Protein AF-A0A368GED0-F1 (afdb_monomer_lite)

Radius of gyration: 18.84 Å; chains: 1; bounding box: 34×30×58 Å

pLDDT: mean 73.11, std 12.89, range [31.98, 90.12]

Organism: Ancylostoma caninum (NCBI:txid29170)

Secondary structure (DSSP, 8-state):
-----TTTTHHHHHHHHHHHHHHHHHHHHHHHTS---HHHHHHHHHHHHHHHHHHHHHHHHHHHHHHHHHS-HHHHHHHHHHHHHHHTT-TTTTTGGGT--HHHHHHHH--

Foldseek 3Di:
DDPPDPPPCPVVVVVVVVVVVVVVVVVVVVCVVDDDDPVVVVVVVVVVCVVVVVVLVVVLVVVLVCCVVPDDPVVNVVSVVCSVCSVVVNNVVVVVVVPCDPVNVVVVVVD

Sequence (111 aa):
MMHLRPNSFRLGFVGVDMFFVLSGFLMTKILFKKKMSLNSVGSFYMRRFKRIVPLYMLLAAATYTYGYFCLLVPDRKQIVDDLVWVYTYSSNIQPIFQKLGYWDQVHRISI

Structure (mmCIF, N/CA/C/O backbone):
data_AF-A0A368GED0-F1
#
_entry.id   AF-A0A368GED0-F1
#
loop_
_atom_site.group_PDB
_atom_site.id
_atom_site.type_symbol
_atom_site.label_atom_id
_atom_site.label_alt_id
_atom_site.label_comp_id
_atom_site.label_asym_id
_atom_site.label_entity_id
_atom_site.label_seq_id
_atom_site.pdbx_PDB_ins_code
_atom_site.Cartn_x
_atom_site.Cartn_y
_atom_site.Cartn_z
_atom_site.occupancy
_atom_site.B_iso_or_equiv
_atom_site.auth_seq_id
_atom_site.auth_comp_id
_atom_site.auth_asym_id
_atom_site.auth_atom_id
_atom_site.pdbx_PDB_model_num
ATOM 1 N N . MET A 1 1 ? -7.658 0.800 -36.169 1.00 36.25 1 MET A N 1
ATOM 2 C CA . MET A 1 1 ? -8.752 -0.107 -35.756 1.00 36.25 1 MET A CA 1
ATOM 3 C C . MET A 1 1 ? -8.696 -0.310 -34.243 1.00 36.25 1 MET A C 1
ATOM 5 O O . MET A 1 1 ? -7.992 -1.194 -33.788 1.00 36.25 1 MET A O 1
ATOM 9 N N . MET A 1 2 ? -9.369 0.548 -33.468 1.00 31.98 2 MET A N 1
ATOM 10 C CA . MET A 1 2 ? -9.699 0.348 -32.042 1.00 31.98 2 MET A CA 1
ATOM 11 C C . MET A 1 2 ? -10.717 1.436 -31.649 1.00 31.98 2 MET A C 1
ATOM 13 O O . MET A 1 2 ? -10.407 2.432 -31.010 1.00 31.98 2 MET A O 1
ATOM 17 N N . HIS A 1 3 ? -11.951 1.267 -32.124 1.00 47.94 3 HIS A N 1
ATOM 18 C CA . HIS A 1 3 ? -13.136 2.005 -31.667 1.00 47.94 3 HIS A CA 1
ATOM 19 C C . HIS A 1 3 ? -14.020 1.070 -30.824 1.00 47.94 3 HIS A C 1
ATOM 21 O O . HIS A 1 3 ? -15.233 0.981 -31.011 1.00 47.94 3 HIS A O 1
ATOM 27 N N . LEU A 1 4 ? -13.407 0.306 -29.913 1.00 52.31 4 LEU A N 1
ATOM 28 C CA . LEU A 1 4 ? -14.141 -0.551 -28.985 1.00 52.31 4 LEU A CA 1
ATOM 29 C C . LEU A 1 4 ? -14.730 0.315 -27.859 1.00 52.31 4 LEU A C 1
ATOM 31 O O . LEU A 1 4 ? -14.106 0.542 -26.834 1.00 52.31 4 LEU A O 1
ATOM 35 N N . ARG A 1 5 ? -15.941 0.824 -28.119 1.00 51.78 5 ARG A N 1
ATOM 36 C CA . ARG A 1 5 ? -16.997 1.244 -27.174 1.00 51.78 5 ARG A CA 1
ATOM 37 C C . ARG A 1 5 ? -16.510 1.809 -25.816 1.00 51.78 5 ARG A C 1
ATOM 39 O O . ARG A 1 5 ? -16.379 1.050 -24.857 1.00 51.78 5 ARG A O 1
ATOM 46 N N . PRO A 1 6 ? -16.415 3.142 -25.651 1.00 54.66 6 PRO A N 1
ATOM 47 C CA . PRO A 1 6 ? -15.919 3.777 -24.423 1.00 54.66 6 PRO A CA 1
ATOM 48 C C . PRO A 1 6 ? -16.916 3.756 -23.245 1.00 54.66 6 PRO A C 1
ATOM 50 O O . PRO A 1 6 ? -16.671 4.379 -22.218 1.00 54.66 6 PRO A O 1
ATOM 53 N N . ASN A 1 7 ? -18.054 3.058 -23.358 1.00 53.91 7 ASN A N 1
ATOM 54 C CA . ASN A 1 7 ? -19.153 3.170 -22.390 1.00 53.91 7 ASN A CA 1
ATOM 55 C C . ASN A 1 7 ? -19.409 1.923 -21.530 1.00 53.91 7 ASN A C 1
ATOM 57 O O . ASN A 1 7 ? -20.266 1.964 -20.652 1.00 53.91 7 ASN A O 1
ATOM 61 N N . SER A 1 8 ? -18.673 0.829 -21.740 1.00 55.34 8 SER A N 1
ATOM 62 C CA . SER A 1 8 ? -18.907 -0.430 -21.015 1.00 55.34 8 SER A CA 1
ATOM 63 C C . SER A 1 8 ? -18.255 -0.483 -19.625 1.00 55.34 8 SER A C 1
ATOM 65 O O . SER A 1 8 ? -18.600 -1.348 -18.827 1.00 55.34 8 SER A O 1
ATOM 67 N N . PHE A 1 9 ? -17.343 0.445 -19.305 1.00 55.72 9 PHE A N 1
ATOM 68 C CA . PHE A 1 9 ? -16.559 0.421 -18.061 1.00 55.72 9 PHE A CA 1
ATOM 69 C C . PHE A 1 9 ? -16.984 1.445 -16.994 1.00 55.72 9 PHE A C 1
ATOM 71 O O . PHE A 1 9 ? -16.364 1.487 -15.934 1.00 55.72 9 PHE A O 1
ATOM 78 N N . ARG A 1 10 ? -18.066 2.222 -17.184 1.00 55.44 10 ARG A N 1
ATOM 79 C CA . ARG A 1 10 ? -18.556 3.133 -16.121 1.00 55.44 10 ARG A CA 1
ATOM 80 C C . ARG A 1 10 ? -18.990 2.388 -14.855 1.00 55.44 10 ARG A C 1
ATOM 82 O O . ARG A 1 10 ? -18.779 2.890 -13.757 1.00 55.44 10 ARG A O 1
ATOM 89 N N . LEU A 1 11 ? -19.541 1.178 -14.995 1.00 57.06 11 LEU A N 1
ATOM 90 C CA . LEU A 1 11 ? -19.943 0.354 -13.848 1.00 57.06 11 LEU A CA 1
ATOM 91 C C . LEU A 1 11 ? -18.749 -0.214 -13.057 1.00 57.06 11 LEU A C 1
ATOM 93 O O . LEU A 1 11 ? -18.888 -0.489 -11.868 1.00 57.06 11 LEU A O 1
ATOM 97 N N . GLY A 1 12 ? -17.585 -0.387 -13.696 1.00 63.34 12 GLY A N 1
ATOM 98 C CA . GLY A 1 12 ? -16.401 -0.971 -13.056 1.00 63.34 12 GLY A CA 1
ATOM 99 C C . GLY A 1 12 ? -15.850 -0.104 -11.922 1.00 63.34 12 GLY A C 1
ATOM 100 O O . GLY A 1 12 ? -15.478 -0.631 -10.877 1.00 63.34 12 GLY A O 1
ATOM 101 N N . PHE A 1 13 ? -15.874 1.221 -12.090 1.00 65.06 13 PHE A N 1
ATOM 102 C CA . PHE A 1 13 ? -15.413 2.173 -11.074 1.00 65.06 13 PHE A CA 1
ATOM 103 C C . PHE A 1 13 ? -16.289 2.155 -9.817 1.00 65.06 13 PHE A C 1
ATOM 105 O O . PHE A 1 13 ? -15.773 2.015 -8.712 1.00 65.06 13 PHE A O 1
ATOM 112 N N . VAL A 1 14 ? -17.615 2.166 -9.990 1.00 77.31 14 VAL A N 1
ATOM 113 C CA . VAL A 1 14 ? -18.573 2.091 -8.871 1.00 77.31 14 VAL A CA 1
ATOM 114 C C . VAL A 1 14 ? -18.374 0.810 -8.050 1.00 77.31 14 VAL A C 1
ATOM 116 O O . VAL A 1 14 ? -18.462 0.833 -6.822 1.00 77.31 14 VAL A O 1
ATOM 119 N N . GLY A 1 15 ? -18.067 -0.312 -8.709 1.00 77.50 15 GLY A N 1
ATOM 120 C CA . GLY A 1 15 ? -17.776 -1.578 -8.035 1.00 77.50 15 GLY A CA 1
ATOM 121 C C . GLY A 1 15 ? -16.516 -1.530 -7.164 1.00 77.50 15 GLY A C 1
ATOM 122 O O . GLY A 1 15 ? -16.515 -2.083 -6.064 1.00 77.50 15 GLY A O 1
ATOM 123 N N . VAL A 1 16 ? -15.463 -0.842 -7.617 1.00 76.19 16 VAL A N 1
ATOM 124 C CA . VAL A 1 16 ? -14.228 -0.642 -6.840 1.00 76.19 16 VAL A CA 1
ATOM 125 C C . VAL A 1 16 ? -14.509 0.199 -5.593 1.00 76.19 16 VAL A C 1
ATOM 127 O O . VAL A 1 16 ? -14.104 -0.188 -4.495 1.00 76.19 16 VAL A O 1
ATOM 130 N N . ASP A 1 17 ? -15.276 1.282 -5.732 1.00 78.88 17 ASP A N 1
ATOM 131 C CA . ASP A 1 17 ? -15.656 2.143 -4.607 1.00 78.88 17 ASP A CA 1
ATOM 132 C C . ASP A 1 17 ? -16.489 1.380 -3.566 1.00 78.88 17 ASP A C 1
ATOM 134 O O . ASP A 1 17 ? -16.173 1.384 -2.371 1.00 78.88 17 ASP A O 1
ATOM 138 N N . MET A 1 18 ? -17.509 0.635 -4.010 1.00 83.56 18 MET A N 1
ATOM 139 C CA . MET A 1 18 ? -18.319 -0.212 -3.127 1.00 83.56 18 MET A CA 1
ATOM 140 C C . MET A 1 18 ? -17.481 -1.300 -2.444 1.00 83.56 18 MET A C 1
ATOM 142 O O . MET A 1 18 ? -17.663 -1.561 -1.252 1.00 83.56 18 MET A O 1
ATOM 146 N N . PHE A 1 19 ? -16.536 -1.915 -3.160 1.00 82.25 19 PHE A N 1
ATOM 147 C CA . PHE A 1 19 ? -15.626 -2.908 -2.594 1.00 82.25 19 PHE A CA 1
ATOM 148 C C . PHE A 1 19 ? -14.767 -2.320 -1.469 1.00 82.25 19 PHE A C 1
ATOM 150 O O . PHE A 1 19 ? -14.635 -2.951 -0.414 1.00 82.25 19 PHE A O 1
ATOM 157 N N . PHE A 1 20 ? -14.210 -1.118 -1.649 1.00 80.31 20 PHE A N 1
ATOM 158 C CA . PHE A 1 20 ? -13.417 -0.456 -0.613 1.00 80.31 20 PHE A CA 1
ATOM 159 C C . PHE A 1 20 ? -14.259 -0.101 0.620 1.00 80.31 20 PHE A C 1
ATOM 161 O O . PHE A 1 20 ? -13.831 -0.393 1.742 1.00 80.31 20 PHE A O 1
ATOM 168 N N . VAL A 1 21 ? -15.471 0.436 0.435 1.00 89.06 21 VAL A N 1
ATOM 169 C CA . VAL A 1 21 ? -16.389 0.781 1.539 1.00 89.06 21 VAL A CA 1
ATOM 170 C C . VAL A 1 21 ? -16.785 -0.460 2.343 1.00 89.06 21 VAL A C 1
ATOM 172 O O . VAL A 1 21 ? -16.636 -0.487 3.569 1.00 89.06 21 VAL A O 1
ATOM 175 N N . LEU A 1 22 ? -17.226 -1.525 1.668 1.00 90.06 22 LEU A N 1
ATOM 176 C CA . LEU A 1 22 ? -17.624 -2.777 2.319 1.00 90.06 22 LEU A CA 1
ATOM 177 C C . LEU A 1 22 ? -16.439 -3.461 3.013 1.00 90.06 22 LEU A C 1
ATOM 179 O O . LEU A 1 22 ? -16.575 -3.960 4.135 1.00 90.06 22 LEU A O 1
ATOM 183 N N . SER A 1 23 ? -15.258 -3.437 2.389 1.00 85.81 23 SER A N 1
ATOM 184 C CA . SER A 1 23 ? -14.025 -3.951 2.989 1.00 85.81 23 SER A CA 1
ATOM 185 C C . SER A 1 23 ? -13.643 -3.182 4.253 1.00 85.81 23 SER A C 1
ATOM 187 O O . SER A 1 23 ? -13.209 -3.793 5.228 1.00 85.81 23 SER A O 1
ATOM 189 N N . GLY A 1 24 ? -13.812 -1.858 4.275 1.00 84.44 24 GLY A N 1
ATOM 190 C CA . GLY A 1 24 ? -13.595 -1.032 5.464 1.00 84.44 24 GLY A CA 1
ATOM 191 C C . GLY A 1 24 ? -14.559 -1.392 6.593 1.00 84.44 24 GLY A C 1
ATOM 192 O O . GLY A 1 24 ? -14.125 -1.702 7.704 1.00 84.44 24 GLY A O 1
ATOM 193 N N . PHE A 1 25 ? -15.857 -1.450 6.288 1.00 87.88 25 PHE A N 1
ATOM 194 C CA . PHE A 1 25 ? -16.904 -1.793 7.251 1.00 87.88 25 PHE A CA 1
ATOM 195 C C . PHE A 1 25 ? -16.682 -3.166 7.904 1.00 87.88 25 PHE A C 1
ATOM 197 O O . PHE A 1 25 ? -16.719 -3.294 9.132 1.00 87.88 25 PHE A O 1
ATOM 204 N N . LEU A 1 26 ? -16.388 -4.194 7.101 1.00 84.81 26 LEU A N 1
ATOM 205 C CA . LEU A 1 26 ? -16.138 -5.547 7.599 1.00 84.81 26 LEU A CA 1
ATOM 206 C C . LEU A 1 26 ? -14.934 -5.586 8.545 1.00 84.81 26 LEU A C 1
ATOM 208 O O . LEU A 1 26 ? -14.962 -6.257 9.577 1.00 84.81 26 LEU A O 1
ATOM 212 N N . MET A 1 27 ? -13.876 -4.858 8.210 1.00 82.81 27 MET A N 1
ATOM 213 C CA . MET A 1 27 ? -12.643 -4.878 8.984 1.00 82.81 27 MET A CA 1
ATOM 214 C C . MET A 1 27 ? -12.771 -4.142 10.305 1.00 82.81 27 MET A C 1
ATOM 216 O O . MET A 1 27 ? -12.330 -4.672 11.324 1.00 82.81 27 MET A O 1
ATOM 220 N N . THR A 1 28 ? -13.454 -2.999 10.319 1.00 84.31 28 THR A N 1
ATOM 221 C CA . THR A 1 28 ? -13.810 -2.301 11.558 1.00 84.31 28 THR A CA 1
ATOM 222 C C . THR A 1 28 ? -14.681 -3.187 12.449 1.00 84.31 28 THR A C 1
ATOM 224 O O . THR A 1 28 ? -14.405 -3.306 13.640 1.00 84.31 28 THR A O 1
ATOM 227 N N . LYS A 1 29 ? -15.658 -3.909 11.883 1.00 83.62 29 LYS A N 1
ATOM 228 C CA . LYS A 1 29 ? -16.502 -4.863 12.626 1.00 83.62 29 LYS A CA 1
ATOM 229 C C . LYS A 1 29 ? -15.697 -6.017 13.242 1.00 83.62 29 LYS A C 1
ATOM 231 O O . LYS A 1 29 ? -15.945 -6.398 14.384 1.00 83.62 29 LYS A O 1
ATOM 236 N N . ILE A 1 30 ? -14.726 -6.573 12.512 1.00 80.56 30 ILE A N 1
ATOM 237 C CA . ILE A 1 30 ? -13.829 -7.630 13.018 1.00 80.56 30 ILE A CA 1
ATOM 238 C C . ILE A 1 30 ? -12.925 -7.094 14.135 1.00 80.56 30 ILE A C 1
ATOM 240 O O . ILE A 1 30 ? -12.701 -7.800 15.121 1.00 80.56 30 ILE A O 1
ATOM 244 N N . LEU A 1 31 ? -12.424 -5.862 13.998 1.00 77.62 31 LEU A N 1
ATOM 245 C CA . LEU A 1 31 ? -11.615 -5.202 15.023 1.00 77.62 31 LEU A CA 1
ATOM 246 C C . LEU A 1 31 ? -12.419 -4.932 16.298 1.00 77.62 31 LEU A C 1
ATOM 248 O O . LEU A 1 31 ? -11.948 -5.281 17.372 1.00 77.62 31 LEU A O 1
ATOM 252 N N . PHE A 1 32 ? -13.640 -4.404 16.185 1.00 79.75 32 PHE A N 1
ATOM 253 C CA . PHE A 1 32 ? -14.514 -4.125 17.333 1.00 79.75 32 PHE A CA 1
ATOM 254 C C . PHE A 1 32 ? -14.919 -5.384 18.110 1.00 79.75 32 PHE A C 1
ATOM 256 O O . PHE A 1 32 ? -15.151 -5.323 19.314 1.00 79.75 32 PHE A O 1
ATOM 263 N N . LYS A 1 33 ? -14.992 -6.544 17.444 1.00 74.12 33 LYS A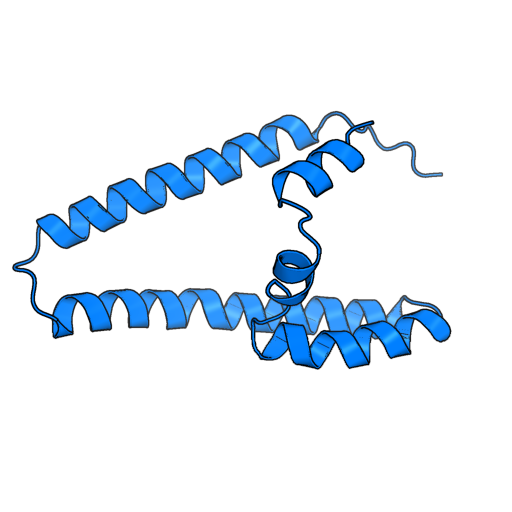 N 1
ATOM 264 C CA . LYS A 1 33 ? -15.353 -7.818 18.085 1.00 74.12 33 LYS A CA 1
ATOM 265 C C . LYS A 1 33 ? -14.204 -8.437 18.901 1.00 74.12 33 LYS A C 1
ATOM 267 O O . LYS A 1 33 ? -14.442 -9.363 19.673 1.00 74.12 33 LYS A O 1
ATOM 272 N N . LYS A 1 34 ? -12.959 -7.969 18.745 1.00 70.12 34 LYS A N 1
ATOM 273 C CA . LYS A 1 34 ? -11.793 -8.426 19.523 1.00 70.12 34 LYS A CA 1
ATOM 274 C C . LYS A 1 34 ? -11.379 -7.358 20.538 1.00 70.12 34 LYS A C 1
ATOM 276 O O . LYS A 1 34 ? -11.319 -6.184 20.201 1.00 70.12 34 LYS A O 1
ATOM 281 N N . LYS A 1 35 ? -11.013 -7.759 21.766 1.00 72.25 35 LYS A N 1
ATOM 282 C CA . LYS A 1 35 ? -10.332 -6.856 22.716 1.00 72.25 35 LYS A CA 1
ATOM 283 C C . LYS A 1 35 ? -9.060 -6.315 22.053 1.00 72.25 35 LYS A C 1
ATOM 285 O O . LYS A 1 35 ? -8.161 -7.085 21.711 1.00 72.25 35 LYS A O 1
ATOM 290 N N . MET A 1 36 ? -9.031 -5.005 21.828 1.00 69.19 36 MET A N 1
ATOM 291 C CA . MET A 1 36 ? -8.007 -4.329 21.041 1.00 69.19 36 MET A CA 1
ATOM 292 C C . MET A 1 36 ? -6.680 -4.329 21.810 1.00 69.19 36 MET A C 1
ATOM 294 O O . MET A 1 36 ? -6.531 -3.675 22.834 1.00 69.19 36 MET A O 1
ATOM 298 N N . SER A 1 37 ? -5.718 -5.103 21.322 1.00 76.31 37 SE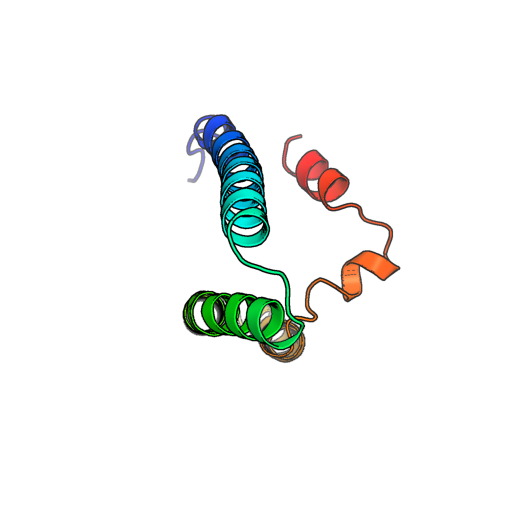R A N 1
ATOM 299 C CA . SER A 1 37 ? -4.315 -5.069 21.751 1.00 76.31 37 SER A CA 1
ATOM 300 C C . SER A 1 37 ? -3.455 -4.657 20.557 1.00 76.31 37 SER A C 1
ATOM 302 O O . SER A 1 37 ? -3.758 -5.065 19.430 1.00 76.31 37 SER A O 1
ATOM 304 N N . LEU A 1 38 ? -2.376 -3.896 20.772 1.00 75.88 38 LEU A N 1
ATOM 305 C CA . LEU A 1 38 ? -1.447 -3.490 19.704 1.00 75.88 38 LEU A CA 1
ATOM 306 C C . LEU A 1 38 ? -0.998 -4.690 18.843 1.00 75.88 38 LEU A C 1
ATOM 308 O O . LEU A 1 38 ? -0.986 -4.616 17.614 1.00 75.88 38 LEU A O 1
ATOM 312 N N . ASN A 1 39 ? -0.754 -5.842 19.478 1.00 78.00 39 ASN A N 1
ATOM 313 C CA . ASN A 1 39 ? -0.369 -7.082 18.796 1.00 78.00 39 ASN A CA 1
ATOM 314 C C . ASN A 1 39 ? -1.491 -7.651 17.918 1.00 78.00 39 ASN A C 1
ATOM 316 O O . ASN A 1 39 ? -1.243 -8.196 16.839 1.00 78.00 39 ASN A O 1
ATOM 320 N N . SER A 1 40 ? -2.748 -7.514 18.344 1.00 77.25 40 SER A N 1
ATOM 321 C CA . SER A 1 40 ? -3.899 -7.984 17.568 1.00 77.25 40 SER A CA 1
ATOM 322 C C . SER A 1 40 ? -4.092 -7.169 16.285 1.00 77.25 40 SER A C 1
ATOM 324 O O . SER A 1 40 ? -4.323 -7.762 15.226 1.00 77.25 40 SER A O 1
ATOM 326 N N . VAL A 1 41 ? -3.886 -5.849 16.356 1.00 80.62 41 VAL A N 1
ATOM 327 C CA . VAL A 1 41 ? -3.930 -4.930 15.210 1.00 80.62 41 VAL A CA 1
ATOM 328 C C . VAL A 1 41 ? -2.754 -5.200 14.270 1.00 80.62 41 VAL A C 1
ATOM 330 O O . VAL A 1 41 ? -2.966 -5.423 13.079 1.00 80.62 41 VAL A O 1
ATOM 333 N N . GLY A 1 42 ? -1.530 -5.317 14.793 1.00 82.69 42 GLY A N 1
ATOM 334 C CA . GLY A 1 42 ? -0.349 -5.664 13.993 1.00 82.69 42 GLY A CA 1
ATOM 335 C C . GLY A 1 42 ? -0.502 -6.999 13.254 1.00 82.69 42 GLY A C 1
ATOM 336 O O . GLY A 1 42 ? -0.290 -7.072 12.044 1.00 82.69 42 GLY A O 1
ATOM 337 N N . SER A 1 43 ? -0.989 -8.046 13.934 1.00 81.75 43 SER A N 1
ATOM 338 C CA . SER A 1 43 ? -1.248 -9.355 13.307 1.00 81.75 43 SER A CA 1
ATOM 339 C C . SER A 1 43 ? -2.274 -9.276 12.173 1.00 81.75 43 SER A C 1
ATOM 341 O O . SER A 1 43 ? -2.222 -10.034 11.203 1.00 81.75 43 SER A O 1
ATOM 343 N N . PHE A 1 44 ? -3.236 -8.365 12.300 1.00 81.38 44 PHE A N 1
ATOM 344 C CA . PHE A 1 44 ? -4.282 -8.156 11.320 1.00 81.38 44 PHE A CA 1
ATOM 345 C C . PHE A 1 44 ? -3.739 -7.480 10.059 1.00 81.38 44 PHE A C 1
ATOM 347 O O . PHE A 1 44 ? -3.970 -8.000 8.965 1.00 81.38 44 PHE A O 1
ATOM 354 N N . TYR A 1 45 ? -2.952 -6.413 10.200 1.00 84.06 45 TYR A N 1
ATOM 355 C CA . TYR A 1 45 ? -2.288 -5.770 9.064 1.00 84.06 45 TYR A CA 1
ATOM 356 C C . TYR A 1 45 ? -1.262 -6.692 8.401 1.00 84.06 45 TYR A C 1
ATOM 358 O O . TYR A 1 45 ? -1.252 -6.803 7.178 1.00 84.06 45 TYR A O 1
ATOM 366 N N . MET A 1 46 ? -0.492 -7.453 9.181 1.00 86.38 46 MET A N 1
ATOM 367 C CA . MET A 1 46 ? 0.491 -8.406 8.656 1.00 86.38 46 MET A CA 1
ATOM 368 C C . MET A 1 46 ? -0.156 -9.493 7.781 1.00 86.38 46 MET A C 1
ATOM 370 O O . MET A 1 46 ? 0.353 -9.828 6.712 1.00 86.38 46 MET A O 1
ATOM 374 N N . ARG A 1 47 ? -1.321 -10.024 8.185 1.00 83.88 47 ARG A N 1
ATOM 375 C CA . ARG A 1 47 ? -2.085 -10.981 7.361 1.00 83.88 47 ARG A CA 1
ATOM 376 C C . ARG A 1 47 ? -2.556 -10.371 6.043 1.00 83.88 47 ARG A C 1
ATOM 378 O O . ARG A 1 47 ? -2.614 -11.081 5.044 1.00 83.88 47 ARG A O 1
ATOM 385 N N . ARG A 1 48 ? -2.911 -9.084 6.035 1.00 84.81 48 ARG A N 1
ATOM 386 C CA . ARG A 1 48 ? -3.337 -8.373 4.818 1.00 84.81 48 ARG A CA 1
ATOM 387 C C . ARG A 1 48 ? -2.147 -8.099 3.905 1.00 84.81 48 ARG A C 1
ATOM 389 O O . ARG A 1 48 ? -2.233 -8.394 2.719 1.00 84.81 48 ARG A O 1
ATOM 396 N N . PHE A 1 49 ? -1.026 -7.655 4.466 1.00 86.75 49 PHE A N 1
ATOM 397 C CA . PHE A 1 49 ? 0.223 -7.433 3.739 1.00 86.75 49 PHE A CA 1
ATOM 398 C C . PHE A 1 49 ? 0.681 -8.702 3.008 1.00 86.75 49 PHE A C 1
ATOM 400 O O . PHE A 1 49 ? 0.853 -8.681 1.793 1.00 86.75 49 PHE A O 1
ATOM 407 N N . LYS A 1 50 ? 0.724 -9.849 3.702 1.00 87.19 50 LYS A N 1
ATOM 408 C CA . LYS A 1 50 ? 1.086 -11.148 3.102 1.00 87.19 50 LYS A CA 1
ATOM 409 C C . LYS A 1 50 ? 0.154 -11.623 1.979 1.00 87.19 50 LYS A C 1
ATOM 411 O O . LYS A 1 50 ? 0.535 -12.523 1.245 1.00 87.19 50 LYS A O 1
ATOM 416 N N . ARG A 1 51 ? -1.056 -11.067 1.853 1.00 84.50 51 ARG A N 1
ATOM 417 C CA . ARG A 1 51 ? -2.009 -11.406 0.780 1.00 84.50 51 ARG A CA 1
ATOM 418 C C . ARG A 1 51 ? -1.941 -10.436 -0.401 1.00 84.50 51 ARG A C 1
ATOM 420 O O . ARG A 1 51 ? -2.055 -10.875 -1.534 1.00 84.50 51 ARG A O 1
ATOM 427 N N . ILE A 1 52 ? -1.755 -9.140 -0.144 1.00 87.00 52 ILE A N 1
ATOM 428 C CA . ILE A 1 52 ? -1.790 -8.086 -1.176 1.00 87.00 52 ILE A CA 1
ATOM 429 C C . ILE A 1 52 ? -0.444 -7.973 -1.904 1.00 87.00 52 ILE A C 1
ATOM 431 O O . ILE A 1 52 ? -0.404 -7.913 -3.129 1.00 87.00 52 ILE A O 1
ATOM 435 N N . VAL A 1 53 ? 0.660 -7.999 -1.156 1.00 87.25 53 VAL A N 1
ATOM 436 C CA . VAL A 1 53 ? 2.022 -7.851 -1.693 1.00 87.25 53 VAL A CA 1
ATOM 437 C C . VAL A 1 53 ? 2.393 -8.892 -2.753 1.00 87.25 53 VAL A C 1
ATOM 439 O O . VAL A 1 53 ? 2.933 -8.485 -3.779 1.00 87.25 53 VAL A O 1
ATOM 442 N N . PRO A 1 54 ? 2.116 -10.204 -2.589 1.00 86.12 54 PRO A N 1
ATOM 443 C CA . PRO A 1 54 ? 2.483 -11.171 -3.622 1.00 86.12 54 PRO A CA 1
ATOM 444 C C . PRO A 1 54 ? 1.737 -10.928 -4.937 1.00 86.12 54 PRO A C 1
ATOM 446 O O . PRO A 1 54 ? 2.339 -11.037 -6.000 1.00 86.12 54 PRO A O 1
ATOM 449 N N . LEU A 1 55 ? 0.458 -10.541 -4.874 1.00 88.88 55 LEU A N 1
ATOM 450 C CA . LEU A 1 55 ? -0.316 -10.221 -6.0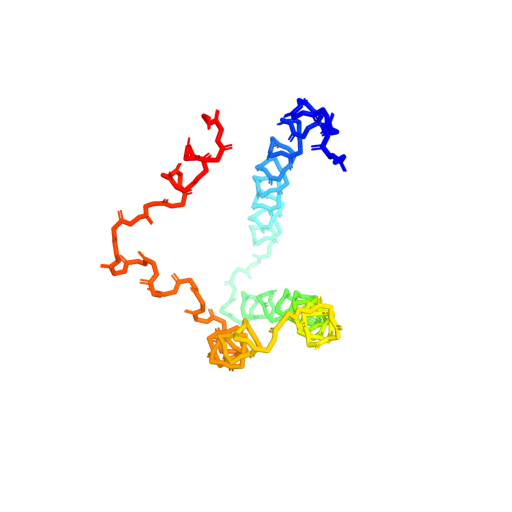73 1.00 88.88 55 LEU A CA 1
ATOM 451 C C . LEU A 1 55 ? 0.212 -8.952 -6.753 1.00 88.88 55 LEU A C 1
ATOM 453 O O . LEU A 1 55 ? 0.335 -8.918 -7.974 1.00 88.88 55 LEU A O 1
ATOM 457 N N . TYR A 1 56 ? 0.572 -7.938 -5.962 1.00 85.81 56 TYR A N 1
ATOM 458 C CA . TYR A 1 56 ? 1.189 -6.713 -6.463 1.00 85.81 56 TYR A CA 1
ATOM 459 C C . TYR A 1 56 ? 2.511 -6.990 -7.187 1.00 85.81 56 TYR A C 1
ATOM 461 O O . TYR A 1 56 ? 2.694 -6.549 -8.317 1.00 85.81 56 TYR A O 1
ATOM 469 N N . MET A 1 57 ? 3.408 -7.763 -6.568 1.00 86.88 57 MET A N 1
ATOM 470 C CA . MET A 1 57 ? 4.703 -8.112 -7.159 1.00 86.88 57 MET A CA 1
ATOM 471 C C . MET A 1 57 ? 4.548 -8.938 -8.437 1.00 86.88 57 MET A C 1
ATOM 473 O O . MET A 1 57 ? 5.265 -8.700 -9.406 1.00 86.88 57 MET A O 1
ATOM 477 N N . LEU A 1 58 ? 3.594 -9.875 -8.461 1.00 90.12 58 LEU A N 1
ATOM 478 C CA . LEU A 1 58 ? 3.286 -10.667 -9.651 1.00 90.12 58 LEU A CA 1
ATOM 479 C C . LEU A 1 58 ? 2.802 -9.764 -10.786 1.00 90.12 58 LEU A C 1
ATOM 481 O O . LEU A 1 58 ? 3.329 -9.846 -11.892 1.00 90.12 58 LEU A O 1
ATOM 485 N N . LEU A 1 59 ? 1.846 -8.874 -10.513 1.00 87.88 59 LEU A N 1
ATOM 486 C CA . LEU A 1 59 ? 1.330 -7.945 -11.515 1.00 87.88 59 LEU A CA 1
ATOM 487 C C . LEU A 1 59 ? 2.421 -6.994 -12.020 1.00 87.88 59 LEU A C 1
ATOM 489 O O . LEU A 1 59 ? 2.531 -6.789 -13.223 1.00 87.88 59 LEU A O 1
ATOM 493 N N . ALA A 1 60 ? 3.253 -6.452 -11.128 1.00 86.06 60 ALA A N 1
ATOM 494 C CA . ALA A 1 60 ? 4.383 -5.607 -11.504 1.00 86.06 60 ALA A CA 1
ATOM 495 C C . ALA A 1 60 ? 5.358 -6.348 -12.435 1.00 86.06 60 ALA A C 1
ATOM 497 O O . ALA A 1 60 ? 5.732 -5.821 -13.482 1.00 86.06 60 ALA A O 1
ATOM 498 N N . ALA A 1 61 ? 5.707 -7.596 -12.109 1.00 86.94 61 ALA A N 1
ATOM 499 C CA . ALA A 1 61 ? 6.563 -8.430 -12.947 1.00 86.94 61 ALA A CA 1
ATOM 500 C C . ALA A 1 61 ? 5.9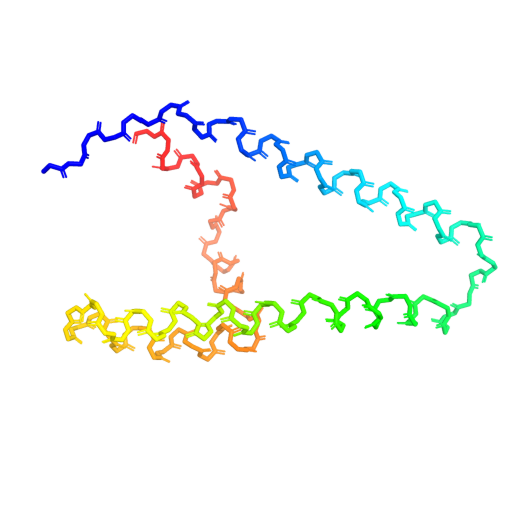09 -8.779 -14.297 1.00 86.94 61 ALA A C 1
ATOM 502 O O . ALA A 1 61 ? 6.570 -8.734 -15.336 1.00 86.94 61 ALA A O 1
ATOM 503 N N . ALA A 1 62 ? 4.611 -9.090 -14.311 1.00 88.38 62 ALA A N 1
ATOM 504 C CA . ALA A 1 62 ? 3.861 -9.376 -15.533 1.00 88.38 62 ALA A CA 1
ATOM 505 C C . ALA A 1 62 ? 3.796 -8.151 -16.459 1.00 88.38 62 ALA A C 1
ATOM 507 O O . ALA A 1 62 ? 4.052 -8.259 -17.655 1.00 88.38 62 ALA A O 1
ATOM 508 N N . THR A 1 63 ? 3.528 -6.967 -15.907 1.00 85.44 63 THR A N 1
ATOM 509 C CA . THR A 1 63 ? 3.505 -5.716 -16.674 1.00 85.44 63 THR A CA 1
ATOM 510 C C . THR A 1 63 ? 4.894 -5.355 -17.192 1.00 85.44 63 THR A C 1
ATOM 512 O O . THR A 1 63 ? 5.023 -4.963 -18.349 1.00 85.44 63 THR A O 1
ATOM 515 N N . TYR A 1 64 ? 5.943 -5.538 -16.382 1.00 84.06 64 TYR A N 1
ATOM 516 C CA . TYR A 1 64 ? 7.323 -5.313 -16.813 1.00 84.06 64 TYR A CA 1
ATOM 517 C C . TYR A 1 64 ? 7.727 -6.240 -17.962 1.00 84.06 64 TYR A C 1
ATOM 519 O O . TYR A 1 64 ? 8.227 -5.778 -18.984 1.00 84.06 64 TYR A O 1
ATOM 527 N N . THR A 1 65 ? 7.482 -7.544 -17.813 1.00 85.50 65 THR A N 1
ATOM 528 C CA . THR A 1 65 ? 7.802 -8.536 -18.850 1.00 85.50 65 THR A CA 1
ATOM 529 C C . THR A 1 65 ? 7.036 -8.248 -20.136 1.00 85.50 65 THR A C 1
ATOM 531 O O . THR A 1 65 ? 7.643 -8.188 -21.202 1.00 85.50 65 THR A O 1
ATOM 534 N N . TYR A 1 66 ? 5.736 -7.968 -20.044 1.00 85.62 66 TYR A N 1
ATOM 535 C CA . TYR A 1 66 ? 4.930 -7.568 -21.194 1.00 85.62 66 TYR A CA 1
ATOM 536 C C . TYR A 1 66 ? 5.465 -6.293 -21.865 1.00 85.62 66 TYR A C 1
ATOM 538 O O . TYR A 1 66 ? 5.674 -6.274 -23.077 1.00 85.62 66 TYR A O 1
ATOM 546 N N . GLY A 1 67 ? 5.752 -5.244 -21.089 1.00 82.31 67 GLY A N 1
ATOM 547 C CA . GLY A 1 67 ? 6.294 -3.987 -21.603 1.00 82.31 67 GLY A CA 1
ATOM 548 C C . GLY A 1 67 ? 7.655 -4.162 -22.279 1.00 82.31 67 GLY A C 1
ATOM 549 O O . GLY A 1 67 ? 7.887 -3.611 -23.351 1.00 82.31 67 GLY A O 1
ATOM 550 N N . TYR A 1 68 ? 8.531 -4.992 -21.712 1.00 78.50 68 TYR A N 1
ATOM 551 C CA . TYR A 1 68 ? 9.840 -5.289 -22.289 1.00 78.50 68 TYR A CA 1
ATOM 552 C C . TYR A 1 68 ? 9.741 -5.964 -23.668 1.00 78.50 68 TYR A C 1
ATOM 554 O O . TYR A 1 68 ? 10.503 -5.609 -24.569 1.00 78.50 68 TYR A O 1
ATOM 562 N N . PHE A 1 69 ? 8.801 -6.900 -23.851 1.00 81.31 69 PHE A N 1
ATOM 563 C CA . PHE A 1 69 ? 8.630 -7.633 -25.113 1.00 81.31 69 PHE A CA 1
ATOM 564 C C . PHE A 1 69 ? 7.786 -6.894 -26.161 1.00 81.31 69 PHE A C 1
ATOM 566 O O . PHE A 1 69 ? 8.018 -7.082 -27.354 1.00 81.31 69 PHE A O 1
ATOM 573 N N . CYS A 1 70 ? 6.820 -6.065 -25.752 1.00 80.00 70 CYS A N 1
ATOM 574 C CA . CYS A 1 70 ? 5.855 -5.450 -26.669 1.00 80.00 70 CYS A CA 1
ATOM 575 C C . CYS A 1 70 ? 6.120 -3.970 -27.007 1.00 80.00 70 CYS A C 1
ATOM 577 O O . CYS A 1 70 ? 5.502 -3.475 -27.949 1.00 80.00 70 CYS A O 1
ATOM 579 N N . LEU A 1 71 ? 7.002 -3.253 -26.292 1.00 73.81 71 LEU A N 1
ATOM 580 C CA . LEU A 1 71 ? 7.228 -1.810 -26.502 1.00 73.81 71 LEU A CA 1
ATOM 581 C C . LEU A 1 71 ? 8.515 -1.467 -27.277 1.00 73.81 71 LEU A C 1
ATOM 583 O O . LEU A 1 71 ? 9.523 -2.187 -27.254 1.00 73.81 71 LEU A O 1
ATOM 587 N N . LEU A 1 72 ? 8.473 -0.315 -27.960 1.00 66.88 72 LEU A N 1
ATOM 588 C CA . LEU A 1 72 ? 9.577 0.257 -28.737 1.00 66.88 72 LEU A CA 1
ATOM 589 C C . LEU A 1 72 ? 10.758 0.658 -27.829 1.00 66.88 72 LEU A C 1
ATOM 591 O O . LEU A 1 72 ? 10.598 0.945 -26.646 1.00 66.88 72 LEU A O 1
ATOM 595 N N . VAL A 1 73 ? 11.972 0.696 -28.394 1.00 61.75 73 VAL A N 1
ATOM 596 C CA . VAL A 1 73 ? 13.235 0.935 -27.657 1.00 61.75 73 VAL A CA 1
ATOM 597 C C . VAL A 1 73 ? 13.248 2.182 -26.749 1.00 61.75 73 VAL A C 1
ATOM 599 O O . VAL A 1 73 ? 13.778 2.056 -25.642 1.00 61.75 73 VAL A O 1
ATOM 602 N N . PRO A 1 74 ? 12.705 3.354 -27.148 1.00 61.69 74 PRO A N 1
ATOM 603 C CA . PRO A 1 74 ? 12.699 4.527 -26.274 1.00 61.69 74 PRO A CA 1
ATOM 604 C C . PRO A 1 74 ? 11.861 4.321 -25.001 1.00 61.69 74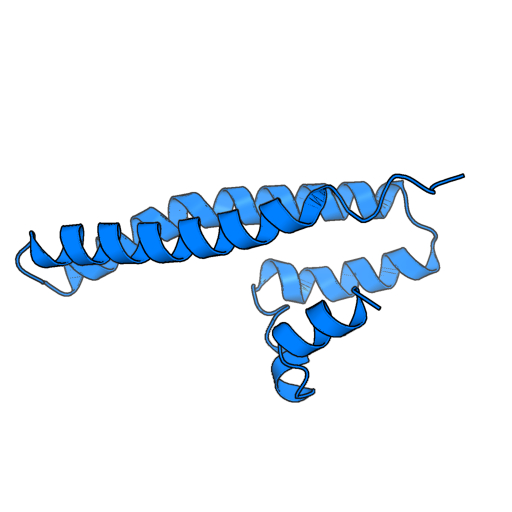 PRO A C 1
ATOM 606 O O . PRO A 1 74 ? 12.313 4.694 -23.921 1.00 61.69 74 PRO A O 1
ATOM 609 N N . ASP A 1 75 ? 10.718 3.637 -25.099 1.00 66.19 75 ASP A N 1
ATOM 610 C CA . ASP A 1 75 ? 9.795 3.419 -23.973 1.00 66.19 75 ASP A CA 1
ATOM 611 C C . ASP A 1 75 ? 10.329 2.400 -22.951 1.00 66.19 75 ASP A C 1
ATOM 613 O O . ASP A 1 75 ? 9.937 2.398 -21.784 1.00 66.19 75 ASP A O 1
ATOM 617 N N . ARG A 1 76 ? 11.283 1.544 -23.348 1.00 66.75 76 ARG A N 1
ATOM 618 C CA . ARG A 1 76 ? 11.879 0.547 -22.442 1.00 66.75 76 ARG A CA 1
ATOM 619 C C . ARG A 1 76 ? 12.740 1.161 -21.343 1.00 66.75 76 ARG A C 1
ATOM 621 O O . ARG A 1 76 ? 12.773 0.617 -20.244 1.00 66.75 76 ARG A O 1
ATOM 628 N N . LYS A 1 77 ? 13.442 2.268 -21.617 1.00 69.44 77 LYS A N 1
ATOM 629 C CA . LYS A 1 77 ? 14.268 2.941 -20.596 1.00 69.44 77 LYS A CA 1
ATOM 630 C C . LYS A 1 77 ? 13.403 3.543 -19.492 1.00 69.44 77 LYS A C 1
ATOM 632 O O . LYS A 1 77 ? 13.713 3.365 -18.323 1.00 69.44 77 LYS A O 1
ATOM 637 N N . GLN A 1 78 ? 12.284 4.150 -19.876 1.00 72.19 78 GLN A N 1
ATOM 638 C CA . GLN A 1 78 ? 11.337 4.749 -18.942 1.00 72.19 78 GLN A CA 1
ATOM 639 C C . GLN A 1 78 ? 10.737 3.707 -17.986 1.00 72.19 78 GLN A C 1
ATOM 641 O O . GLN A 1 78 ? 10.680 3.931 -16.784 1.00 72.19 78 GLN A O 1
ATOM 646 N N . ILE A 1 79 ? 10.411 2.513 -18.492 1.00 72.88 79 ILE A N 1
ATOM 647 C CA . ILE A 1 79 ? 9.928 1.403 -17.658 1.00 72.88 79 ILE A CA 1
ATOM 648 C C . ILE A 1 79 ? 10.972 0.947 -16.634 1.00 72.88 79 ILE A C 1
ATOM 650 O O . ILE A 1 79 ? 10.614 0.617 -15.505 1.00 72.88 79 ILE A O 1
ATOM 654 N N . VAL A 1 80 ? 12.252 0.897 -17.013 1.00 74.25 80 VAL A N 1
ATOM 655 C CA . VAL A 1 80 ? 13.326 0.482 -16.097 1.00 74.25 80 VAL A CA 1
ATOM 656 C C . VAL A 1 80 ? 13.520 1.502 -14.975 1.00 74.25 80 VAL A C 1
ATOM 658 O O . VAL A 1 80 ? 13.693 1.100 -13.826 1.00 74.25 80 VAL A O 1
ATOM 661 N N . ASP A 1 81 ? 13.426 2.796 -15.278 1.00 76.31 81 ASP A N 1
ATOM 662 C CA . ASP A 1 81 ? 13.491 3.851 -14.262 1.00 76.31 81 ASP A CA 1
ATOM 663 C C . ASP A 1 81 ? 12.259 3.814 -13.335 1.00 76.31 81 ASP A C 1
ATOM 665 O O . ASP A 1 81 ? 12.382 3.948 -12.113 1.00 76.31 81 ASP A O 1
ATOM 669 N N . ASP A 1 82 ? 11.077 3.521 -13.886 1.00 77.69 82 ASP A N 1
ATOM 670 C CA . ASP A 1 82 ? 9.827 3.391 -13.129 1.00 77.69 82 ASP A CA 1
ATOM 671 C C . ASP A 1 82 ? 9.789 2.140 -12.232 1.00 77.69 82 ASP A C 1
ATOM 673 O O . ASP A 1 82 ? 9.102 2.134 -11.204 1.00 77.69 82 ASP A O 1
ATOM 677 N N . LEU A 1 83 ? 10.556 1.085 -12.546 1.00 79.38 83 LEU A N 1
ATOM 678 C CA . LEU A 1 83 ? 10.599 -0.136 -11.731 1.00 79.38 83 LEU A CA 1
ATOM 679 C C . LEU A 1 83 ? 11.022 0.141 -10.290 1.00 79.38 83 LEU A C 1
ATOM 681 O O . LEU A 1 83 ? 10.474 -0.467 -9.370 1.00 79.38 83 LEU A O 1
ATOM 685 N N . VAL A 1 84 ? 11.976 1.050 -10.073 1.00 79.12 84 VAL A N 1
ATOM 686 C CA . VAL A 1 84 ? 12.460 1.383 -8.723 1.00 79.12 84 VAL A CA 1
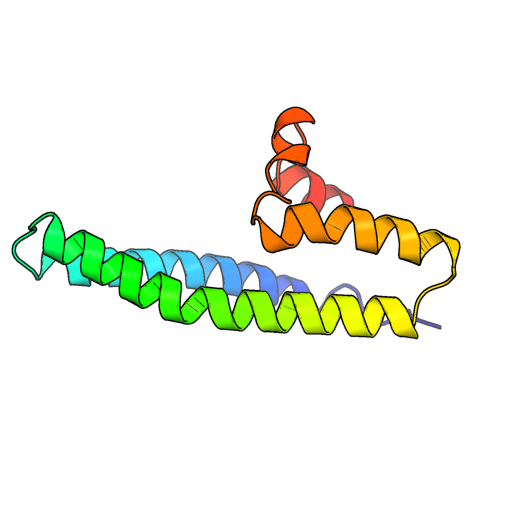ATOM 687 C C . VAL A 1 84 ? 11.318 1.958 -7.883 1.00 79.12 84 VAL A C 1
ATOM 689 O O . VAL A 1 84 ? 11.134 1.563 -6.728 1.00 79.12 84 VAL A O 1
ATOM 692 N N . TRP A 1 85 ? 10.494 2.819 -8.481 1.00 77.62 85 TRP A N 1
ATOM 693 C CA . TRP A 1 85 ? 9.324 3.420 -7.840 1.00 77.62 85 TRP A CA 1
ATOM 694 C C . TRP A 1 85 ? 8.199 2.404 -7.607 1.00 77.62 85 TRP A C 1
ATOM 696 O O . TRP A 1 85 ? 7.526 2.437 -6.574 1.00 77.62 85 TRP A O 1
ATOM 706 N N . VAL A 1 86 ? 8.010 1.456 -8.528 1.00 81.25 86 VAL A N 1
ATOM 707 C CA . VAL A 1 86 ? 7.028 0.369 -8.394 1.00 81.25 86 VAL A CA 1
ATOM 708 C C . VAL A 1 86 ? 7.431 -0.602 -7.278 1.00 81.25 86 VAL A C 1
ATOM 710 O O . VAL A 1 86 ? 6.650 -0.848 -6.363 1.00 81.25 86 VAL A O 1
ATOM 713 N N . TYR A 1 87 ? 8.665 -1.108 -7.262 1.00 77.69 87 TYR A N 1
ATOM 714 C CA . TYR A 1 87 ? 9.099 -2.084 -6.252 1.00 77.69 87 TYR A CA 1
ATOM 715 C C . TYR A 1 87 ? 9.152 -1.521 -4.832 1.00 77.69 87 TYR A C 1
ATOM 717 O O . TYR A 1 87 ? 8.871 -2.237 -3.872 1.00 77.69 87 TYR A O 1
ATOM 725 N N . THR A 1 88 ? 9.469 -0.237 -4.687 1.00 80.69 88 THR A N 1
ATOM 726 C CA . THR A 1 88 ? 9.463 0.447 -3.385 1.00 80.69 88 THR A CA 1
ATOM 727 C C . THR A 1 88 ? 8.074 0.942 -2.974 1.00 80.69 88 THR A C 1
ATOM 729 O O . THR A 1 88 ? 7.936 1.556 -1.917 1.00 80.69 88 THR A O 1
ATOM 732 N N . TYR A 1 89 ? 7.034 0.663 -3.773 1.00 73.31 89 TYR A N 1
ATOM 733 C CA . TYR A 1 89 ? 5.652 1.096 -3.532 1.00 73.31 89 TYR A CA 1
ATOM 734 C C . TYR A 1 89 ? 5.477 2.629 -3.503 1.00 73.31 89 TYR A C 1
ATOM 736 O O . TYR A 1 89 ? 4.496 3.150 -2.970 1.00 73.31 89 TYR A O 1
ATOM 744 N N . SER A 1 90 ? 6.433 3.362 -4.078 1.00 77.38 90 SER A N 1
ATOM 745 C CA . SER A 1 90 ? 6.555 4.821 -4.018 1.00 77.38 90 SER A CA 1
ATOM 746 C C . SER A 1 90 ? 6.179 5.523 -5.329 1.00 77.38 90 SER A C 1
ATOM 748 O O . SER A 1 90 ? 6.232 6.747 -5.409 1.00 77.38 90 SER A O 1
ATOM 750 N N . SER A 1 91 ? 5.702 4.778 -6.327 1.00 68.25 91 SER A N 1
ATOM 751 C CA . SER A 1 91 ? 5.149 5.309 -7.587 1.00 68.25 91 SER A CA 1
ATOM 752 C C . SER A 1 91 ? 4.081 6.390 -7.390 1.00 68.25 91 SER A C 1
ATOM 754 O O . SER A 1 91 ? 3.971 7.315 -8.187 1.00 68.25 91 SER A O 1
ATOM 756 N N . ASN A 1 92 ? 3.330 6.327 -6.288 1.00 71.31 92 ASN A N 1
ATOM 757 C CA . ASN A 1 92 ? 2.301 7.312 -5.958 1.00 71.31 92 ASN A CA 1
ATOM 758 C C . ASN A 1 92 ? 2.829 8.545 -5.206 1.00 71.31 92 ASN A C 1
ATOM 760 O O . ASN A 1 92 ? 2.047 9.440 -4.910 1.00 71.31 92 ASN A O 1
ATOM 764 N N . ILE A 1 93 ? 4.124 8.623 -4.888 1.00 72.44 93 ILE A N 1
ATOM 765 C CA . ILE A 1 93 ? 4.712 9.761 -4.164 1.00 72.44 93 ILE A CA 1
ATOM 766 C C . ILE A 1 93 ? 5.023 10.920 -5.120 1.00 72.44 93 ILE A C 1
ATOM 768 O O . ILE A 1 93 ? 4.767 12.077 -4.797 1.00 72.44 93 ILE A O 1
ATOM 772 N N . GLN A 1 94 ? 5.515 10.623 -6.323 1.00 64.75 94 GLN A N 1
ATOM 773 C CA . GLN A 1 94 ? 5.869 11.627 -7.332 1.00 64.75 94 GLN A CA 1
ATOM 774 C C . GLN A 1 94 ? 4.691 12.545 -7.751 1.00 64.75 94 GLN A C 1
ATOM 776 O O . GLN A 1 94 ? 4.900 13.759 -7.822 1.00 64.75 94 GLN A O 1
ATOM 781 N N . PRO A 1 95 ? 3.447 12.053 -7.945 1.00 64.50 95 PRO A N 1
ATOM 782 C CA . PRO A 1 95 ? 2.292 12.895 -8.286 1.00 64.50 95 PRO A CA 1
ATOM 783 C C . PRO A 1 95 ? 1.811 13.808 -7.149 1.00 64.50 95 PRO A C 1
ATOM 785 O O . PRO A 1 95 ? 1.241 14.866 -7.418 1.00 64.50 95 PRO A O 1
ATOM 788 N N . ILE A 1 96 ? 2.069 13.446 -5.884 1.00 62.16 96 ILE A N 1
ATOM 789 C CA . ILE A 1 96 ? 1.693 14.259 -4.710 1.00 62.16 96 ILE A CA 1
ATOM 790 C C . ILE A 1 96 ? 2.379 15.625 -4.776 1.00 62.16 96 ILE A C 1
ATOM 792 O O . ILE A 1 96 ? 1.764 16.654 -4.496 1.00 62.16 96 ILE A O 1
ATOM 796 N N . PHE A 1 97 ? 3.636 15.650 -5.224 1.00 64.56 97 PHE A N 1
ATOM 797 C CA . PHE A 1 97 ? 4.399 16.884 -5.398 1.00 64.56 97 PHE A CA 1
ATOM 798 C C . PHE A 1 97 ? 3.950 17.711 -6.612 1.00 64.56 97 PHE A C 1
ATOM 800 O O . PHE A 1 97 ? 4.223 18.907 -6.668 1.00 64.56 97 PHE A O 1
ATOM 807 N N . GLN A 1 98 ? 3.217 17.109 -7.554 1.00 61.81 98 GLN A N 1
ATOM 808 C CA . GLN A 1 98 ? 2.719 17.767 -8.766 1.00 61.81 98 GLN A CA 1
ATOM 809 C C . GLN A 1 98 ? 1.304 18.355 -8.615 1.00 61.81 98 GLN A C 1
ATOM 811 O O . GLN A 1 98 ? 0.783 18.914 -9.577 1.00 61.81 98 GLN A O 1
ATOM 816 N N . LYS A 1 99 ? 0.675 18.266 -7.428 1.00 56.56 99 LYS A N 1
ATOM 817 C CA . LYS A 1 99 ? -0.706 18.732 -7.152 1.00 56.56 99 LYS A CA 1
ATOM 818 C C . LYS A 1 99 ? -1.774 18.182 -8.114 1.00 56.56 99 LYS A C 1
ATOM 820 O O . LYS A 1 99 ? -2.849 18.761 -8.226 1.00 56.56 99 LYS A O 1
ATOM 825 N N . LEU A 1 100 ? -1.503 17.070 -8.791 1.00 58.91 100 LEU A N 1
ATOM 826 C CA . LEU A 1 100 ? -2.502 16.360 -9.582 1.00 58.91 100 LEU A CA 1
ATOM 827 C C . LEU A 1 100 ? -3.249 15.424 -8.633 1.00 58.91 100 LEU A C 1
ATOM 829 O O . LEU A 1 100 ? -2.689 14.429 -8.170 1.00 58.91 100 LEU A O 1
ATOM 833 N N . GLY A 1 101 ? -4.496 15.757 -8.298 1.00 59.94 101 GLY A N 1
ATOM 834 C CA . GLY A 1 101 ? -5.345 14.853 -7.536 1.00 59.94 101 GLY A CA 1
ATOM 835 C C . GLY A 1 101 ? -5.645 13.594 -8.351 1.00 59.94 101 GLY A C 1
ATOM 836 O O . GLY A 1 101 ? -5.788 13.656 -9.571 1.00 59.94 101 GLY A O 1
ATOM 837 N N . TYR A 1 102 ? -5.799 12.447 -7.682 1.00 59.53 102 TYR A N 1
ATOM 838 C CA . TYR A 1 102 ? -6.281 11.203 -8.306 1.00 59.53 102 TYR A CA 1
ATOM 839 C C . TYR A 1 102 ? -7.531 11.448 -9.178 1.00 59.53 102 TYR A C 1
ATOM 841 O O . TYR A 1 102 ? -7.637 10.950 -10.296 1.00 59.53 102 TYR A O 1
ATOM 849 N N . TRP A 1 103 ? -8.432 12.312 -8.701 1.00 58.00 103 TRP A N 1
ATOM 850 C CA . TRP A 1 103 ? -9.662 12.703 -9.390 1.00 58.00 103 TRP A CA 1
ATOM 851 C C . TRP A 1 103 ? -9.440 13.608 -10.616 1.00 58.00 103 TRP A C 1
ATOM 853 O O . TRP A 1 103 ? -10.216 13.527 -11.567 1.00 58.00 103 TRP A O 1
ATOM 863 N N . ASP A 1 104 ? -8.359 14.394 -10.657 1.00 62.47 104 ASP A N 1
ATOM 864 C CA . ASP A 1 104 ? -8.017 15.246 -11.808 1.00 62.47 104 ASP A CA 1
ATOM 865 C C . ASP A 1 104 ? -7.486 14.426 -12.989 1.00 62.47 104 ASP A C 1
ATOM 867 O O . ASP A 1 104 ? -7.745 14.747 -14.150 1.00 62.47 104 ASP A O 1
ATOM 871 N N . GLN A 1 105 ? -6.764 13.336 -12.709 1.00 61.66 105 GLN A N 1
ATOM 872 C CA . GLN A 1 105 ? -6.303 12.409 -13.745 1.00 61.66 105 GLN A CA 1
ATOM 873 C C . GLN A 1 105 ? -7.474 11.637 -14.365 1.00 61.66 105 GLN A C 1
ATOM 875 O O . GLN A 1 105 ? -7.535 11.498 -15.583 1.00 61.66 105 GLN A O 1
ATOM 880 N N . VAL A 1 106 ? -8.447 11.203 -13.557 1.00 58.41 106 VAL A N 1
ATOM 881 C CA . VAL A 1 106 ? -9.642 10.484 -14.039 1.00 58.41 106 VAL A CA 1
ATOM 882 C C . VAL A 1 106 ? -10.556 11.393 -14.876 1.00 58.41 106 VAL A C 1
ATOM 884 O O . VAL A 1 106 ? -11.088 10.961 -15.903 1.00 58.41 106 VAL A O 1
ATOM 887 N N . HIS A 1 107 ? -10.688 12.672 -14.506 1.00 56.97 107 HIS A N 1
ATOM 888 C CA . HIS A 1 107 ? -11.454 13.647 -15.290 1.00 56.97 107 HIS A CA 1
ATOM 889 C C . HIS A 1 107 ? -10.823 13.972 -16.651 1.00 56.97 107 HIS A C 1
ATOM 891 O O . HIS A 1 107 ? -11.550 14.264 -17.594 1.00 56.97 107 HIS A O 1
ATOM 897 N N . ARG A 1 108 ? -9.495 13.873 -16.800 1.00 56.41 108 ARG A N 1
ATOM 898 C CA . ARG A 1 108 ? -8.819 14.087 -18.095 1.00 56.41 108 ARG A CA 1
ATOM 899 C C . ARG A 1 108 ? -9.003 12.948 -19.097 1.00 56.41 108 ARG A C 1
ATOM 901 O O . ARG A 1 108 ? -8.852 13.183 -20.286 1.00 56.41 108 ARG A O 1
ATOM 908 N N . ILE A 1 109 ? -9.295 11.731 -18.636 1.00 53.62 109 ILE A N 1
ATOM 909 C CA . ILE A 1 109 ? -9.443 10.538 -19.493 1.00 53.62 109 ILE A CA 1
ATOM 910 C C . ILE A 1 109 ? -10.902 10.374 -19.976 1.00 53.62 109 ILE A C 1
ATOM 912 O O . ILE A 1 109 ? -11.188 9.577 -20.865 1.00 53.62 109 ILE A O 1
ATOM 916 N N . SER A 1 110 ? -11.841 11.124 -19.389 1.00 45.56 110 SER A N 1
ATOM 917 C CA . SER A 1 110 ? -13.282 11.061 -19.676 1.00 45.56 110 SER A CA 1
ATOM 918 C C . SER A 1 110 ? -13.807 12.194 -20.576 1.00 45.56 110 SER A C 1
ATOM 920 O O . SER A 1 110 ? -15.026 12.314 -20.726 1.00 45.56 110 SER A O 1
ATOM 922 N N . ILE A 1 111 ? -12.912 12.979 -21.194 1.00 42.34 111 ILE A N 1
ATOM 923 C CA . ILE A 1 111 ? -13.216 14.039 -22.176 1.00 42.34 111 ILE A CA 1
ATOM 924 C C . ILE A 1 111 ? -12.593 13.678 -23.524 1.00 42.34 111 ILE A C 1
ATOM 926 O O . ILE A 1 111 ? -11.407 13.280 -23.525 1.00 42.34 111 ILE A O 1
#

InterPro domains:
  IPR002656 Acyltransferase 3 domain [PF01757] (10-85)
  IPR050879 Acyltransferase 3 [PTHR23028] (2-106)